Protein AF-A0A0Q7VFA8-F1 (afdb_monomer_lite)

Sequence (167 aa):
MATTTTRIQEIAGVSRGSVLHQFPSRDTLLVAAVQYLADRREGGLELDDDLVPVDDLDEAVTVMWSTFHGPLFRAALQLWVNAEHNPDLAAALRPAEGALGQRNRARIVRLFGERYASHEGFADLISLLHNAMRGVALTYAFAAHDPATDPHLPAWRRIARSMLGES

Foldseek 3Di:
DDPPDPVVCVLQVDDDPDCCVPQVDPLSVLLVSLLVVLVCVCVVVVDPPPLAADPDLLVLLLVVLCSCDDPNVLSVVVLVVVCVVPVVSVVSCVVVVVVSVVVVVVSSCNHNDPLQNVAPLNVVLCVVSVVVSNVVSVVCSPPDDDSVPDPCSVVSSVVSCVSRVND

Secondary structure (DSSP, 8-state):
----SHHHHHHHT--TTSSTTT-SSHHHHHHHHHHHHHHHGGGTTT-TT--PPPS-HHHHHHHHHHTT-SHHHHHHHHHHHHHTT-HHHHHHHHHHHHHHHHHHHHHHHHHHHHHHHTSTTHHHHHHHHHHHHHHHHHHTSSS---GGG-TTHHHHHHHHHHHHT--

Radius of gyration: 17.86 Å; chains: 1; bounding box: 48×35×42 Å

pLDDT: mean 70.47, std 20.09, range [32.06, 97.0]

Structure (mmCIF, N/CA/C/O backbone):
data_AF-A0A0Q7VFA8-F1
#
_entry.id   AF-A0A0Q7VFA8-F1
#
loop_
_atom_site.group_PDB
_atom_site.id
_atom_site.type_symbol
_atom_site.label_atom_id
_atom_site.label_alt_id
_atom_site.label_comp_id
_atom_site.label_asym_id
_atom_site.label_entity_id
_atom_site.label_seq_id
_atom_site.pdbx_PDB_ins_code
_atom_site.Cartn_x
_atom_site.Cartn_y
_atom_site.Cartn_z
_atom_site.occupancy
_atom_site.B_iso_or_equiv
_atom_site.auth_seq_id
_atom_site.auth_comp_id
_atom_site.auth_asym_id
_atom_site.auth_atom_id
_atom_site.pdbx_PDB_model_num
ATOM 1 N N . MET A 1 1 ? -15.507 19.350 17.026 1.00 39.44 1 MET A N 1
ATOM 2 C CA . MET A 1 1 ? -15.309 18.007 17.616 1.00 39.44 1 MET A CA 1
ATOM 3 C C . MET A 1 1 ? -16.591 17.210 17.420 1.00 39.44 1 MET A C 1
ATOM 5 O O . MET A 1 1 ? -17.645 17.811 17.553 1.00 39.44 1 MET A O 1
ATOM 9 N N . ALA A 1 2 ? -16.473 15.914 17.102 1.00 35.22 2 ALA A N 1
ATOM 10 C CA . ALA A 1 2 ? -17.519 14.962 16.682 1.00 35.22 2 ALA A CA 1
ATOM 11 C C . ALA A 1 2 ? -17.796 14.874 15.161 1.00 35.22 2 ALA A C 1
ATOM 13 O O . ALA A 1 2 ? -18.879 15.185 14.685 1.00 35.22 2 ALA A O 1
ATOM 14 N N . THR A 1 3 ? -16.818 14.351 14.410 1.00 32.56 3 THR A N 1
ATOM 15 C CA . THR A 1 3 ? -17.040 13.712 13.086 1.00 32.56 3 THR A CA 1
ATOM 16 C C . THR A 1 3 ? -16.928 12.183 13.203 1.00 32.56 3 THR A C 1
ATOM 18 O O . THR A 1 3 ? -16.646 11.464 12.249 1.00 32.56 3 THR A O 1
ATOM 21 N N . THR A 1 4 ? -17.095 11.658 14.414 1.00 61.25 4 THR A N 1
ATOM 22 C CA . THR A 1 4 ? -16.856 10.261 14.756 1.00 61.25 4 THR A CA 1
ATOM 23 C C . THR A 1 4 ? -18.181 9.522 14.876 1.00 61.25 4 THR A C 1
ATOM 25 O O . THR A 1 4 ? -19.099 9.980 15.551 1.00 61.25 4 THR A O 1
ATOM 28 N N . THR A 1 5 ? -18.239 8.325 14.287 1.00 39.84 5 THR A N 1
ATOM 29 C CA . THR A 1 5 ? -19.270 7.276 14.455 1.00 39.84 5 THR A CA 1
ATOM 30 C C . THR A 1 5 ? -20.218 7.092 13.266 1.00 39.84 5 THR A C 1
ATOM 32 O O . THR A 1 5 ? -20.224 5.995 12.715 1.00 39.84 5 THR A O 1
ATOM 35 N N . THR A 1 6 ? -20.927 8.115 12.784 1.00 40.69 6 THR A N 1
ATOM 36 C CA . THR A 1 6 ? -21.954 7.918 11.732 1.00 40.69 6 THR A CA 1
ATOM 37 C C . THR A 1 6 ? -21.369 7.479 10.383 1.00 40.69 6 THR A C 1
ATOM 39 O O . THR A 1 6 ? -21.871 6.554 9.754 1.00 40.69 6 THR A O 1
ATOM 42 N N . ARG A 1 7 ? -20.239 8.066 9.962 1.00 41.81 7 ARG A N 1
ATOM 43 C CA . ARG A 1 7 ? -19.603 7.755 8.665 1.00 41.81 7 ARG A CA 1
ATOM 44 C C . ARG A 1 7 ? -19.060 6.323 8.590 1.00 41.81 7 ARG A C 1
ATOM 46 O O . ARG A 1 7 ? -19.086 5.703 7.536 1.00 41.81 7 ARG A O 1
ATOM 53 N N . ILE A 1 8 ? -18.574 5.796 9.714 1.00 39.75 8 ILE A N 1
ATOM 54 C CA . ILE A 1 8 ? -18.006 4.441 9.796 1.00 39.75 8 ILE A CA 1
ATOM 55 C C . ILE A 1 8 ? -19.129 3.390 9.766 1.00 39.75 8 ILE A C 1
ATOM 57 O O . ILE A 1 8 ? -18.952 2.319 9.193 1.00 39.75 8 ILE A O 1
ATOM 61 N N . GLN A 1 9 ? -20.306 3.719 10.313 1.00 38.75 9 GLN A N 1
ATOM 62 C CA . GLN A 1 9 ? -21.499 2.863 10.275 1.00 38.75 9 GLN A CA 1
ATOM 63 C C . GLN A 1 9 ? -22.043 2.685 8.851 1.00 38.75 9 GLN A C 1
ATOM 65 O O . GLN A 1 9 ? -22.432 1.578 8.486 1.00 38.75 9 GLN A O 1
ATOM 70 N N . GLU A 1 10 ? -22.010 3.742 8.035 1.00 36.03 10 GLU A N 1
ATOM 71 C CA . GLU A 1 10 ? -22.397 3.682 6.617 1.00 36.03 10 GLU A CA 1
ATOM 72 C C . GLU A 1 10 ? -21.423 2.836 5.784 1.00 36.03 10 GLU A C 1
ATOM 74 O O . GLU A 1 10 ? -21.856 2.056 4.943 1.00 36.03 10 GLU A O 1
ATOM 79 N N . ILE A 1 11 ? -20.114 2.946 6.045 1.00 40.28 11 ILE A N 1
ATOM 80 C CA . ILE A 1 11 ? -19.075 2.200 5.310 1.00 40.28 11 ILE A CA 1
ATOM 81 C C . ILE A 1 11 ? -19.143 0.693 5.606 1.00 40.28 11 ILE A C 1
ATOM 83 O O . ILE A 1 11 ? -18.829 -0.115 4.737 1.00 40.28 11 ILE A O 1
ATOM 87 N N . ALA A 1 12 ? -19.557 0.309 6.817 1.00 40.22 12 ALA A N 1
ATOM 88 C CA . ALA A 1 12 ? -19.594 -1.088 7.243 1.00 40.22 12 ALA A CA 1
ATOM 89 C C . ALA A 1 12 ? -20.918 -1.815 6.924 1.00 40.22 12 ALA A C 1
ATOM 91 O O . ALA A 1 12 ? -20.960 -3.039 7.007 1.00 40.22 12 ALA A O 1
ATOM 92 N N . GLY A 1 13 ? -21.997 -1.103 6.569 1.00 33.78 13 GLY A N 1
ATOM 93 C CA . GLY A 1 13 ? -23.275 -1.717 6.177 1.00 33.78 13 GLY A CA 1
ATOM 94 C C . GLY A 1 13 ? -23.969 -2.540 7.274 1.00 33.78 13 GLY A C 1
ATOM 95 O O . GLY A 1 13 ? -24.716 -3.464 6.960 1.00 33.78 13 GLY A O 1
ATOM 96 N N . VAL A 1 14 ? -23.732 -2.244 8.560 1.00 37.88 14 VAL A N 1
ATOM 97 C CA . VAL A 1 14 ? -24.216 -3.077 9.678 1.00 37.88 14 VAL A CA 1
ATOM 98 C C . VAL A 1 14 ? -25.297 -2.363 10.494 1.00 37.88 14 VAL A C 1
ATOM 100 O O . VAL A 1 14 ? -25.076 -1.276 11.028 1.00 37.88 14 VAL A O 1
ATOM 103 N N . SER A 1 15 ? -26.473 -2.989 10.618 1.00 36.06 15 SER A N 1
ATOM 104 C CA . SER A 1 15 ? -27.588 -2.497 11.440 1.00 36.06 15 SER A CA 1
ATOM 105 C C . SER A 1 15 ? -27.431 -2.888 12.919 1.00 36.06 15 SER A C 1
ATOM 107 O O . SER A 1 15 ? -26.856 -3.918 13.271 1.00 36.06 15 SER A O 1
ATOM 109 N N . ARG A 1 16 ? -27.982 -2.035 13.792 1.00 35.84 16 ARG A N 1
ATOM 110 C CA . ARG A 1 16 ? -27.789 -1.954 15.254 1.00 35.84 16 ARG A CA 1
ATOM 111 C C . ARG A 1 16 ? -28.174 -3.215 16.062 1.00 35.84 16 ARG A C 1
ATOM 113 O O . ARG A 1 16 ? -27.933 -3.232 17.263 1.00 35.84 16 ARG A O 1
ATOM 120 N N . GLY A 1 17 ? -28.788 -4.233 15.453 1.00 34.78 17 GLY A N 1
ATOM 121 C CA . GLY A 1 17 ? -29.554 -5.261 16.177 1.00 34.78 17 GLY A CA 1
ATOM 122 C C . GLY A 1 17 ? -28.935 -6.654 16.360 1.00 34.78 17 GLY A C 1
ATOM 123 O O . GLY A 1 17 ? -29.422 -7.383 17.213 1.00 34.78 17 GLY A O 1
ATOM 124 N N . SER A 1 18 ? -27.896 -7.057 15.618 1.00 38.38 18 SER A N 1
ATOM 125 C CA . SER A 1 18 ? -27.521 -8.493 15.552 1.00 38.38 18 SER A CA 1
ATOM 126 C C . SER A 1 18 ? -26.110 -8.852 16.044 1.00 38.38 18 SER A C 1
ATOM 128 O O . SER A 1 18 ? -25.752 -10.024 16.049 1.00 38.38 18 SER A O 1
ATOM 130 N N . VAL A 1 19 ? -25.295 -7.874 16.453 1.00 41.06 19 VAL A N 1
ATOM 131 C CA . VAL A 1 19 ? -23.827 -8.048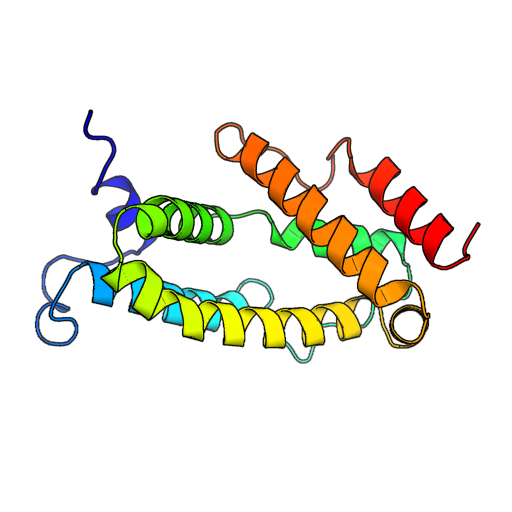 16.568 1.00 41.06 19 VAL A CA 1
ATOM 132 C C . VAL A 1 19 ? -23.306 -8.005 18.017 1.00 41.06 19 VAL A C 1
ATOM 134 O O . VAL A 1 19 ? -22.193 -8.440 18.304 1.00 41.06 19 VAL A O 1
ATOM 137 N N . LEU A 1 20 ? -24.135 -7.555 18.966 1.00 40.88 20 LEU A N 1
ATOM 138 C CA . LEU A 1 20 ? -23.747 -7.303 20.364 1.00 40.88 20 LEU A CA 1
ATOM 139 C C . LEU A 1 20 ? -23.499 -8.559 21.219 1.00 40.88 20 LEU A C 1
ATOM 141 O O . LEU A 1 20 ? -22.992 -8.427 22.327 1.00 40.88 20 LEU A O 1
ATOM 145 N N . HIS A 1 21 ? -23.825 -9.764 20.739 1.00 41.56 21 HIS A N 1
ATOM 146 C CA . HIS A 1 21 ? -23.509 -11.003 21.468 1.00 41.56 21 HIS A CA 1
ATOM 147 C C . HIS A 1 21 ? -22.190 -11.653 21.030 1.00 41.56 21 HIS A C 1
ATOM 149 O O . HIS A 1 21 ? -21.625 -12.448 21.772 1.00 41.56 21 HIS A O 1
ATOM 155 N N . GLN A 1 22 ? -21.685 -11.303 19.843 1.00 42.62 22 GLN A N 1
ATOM 156 C CA . GLN A 1 22 ? -20.491 -11.918 19.254 1.00 42.62 22 GLN A CA 1
ATOM 157 C C . GLN A 1 22 ? -19.244 -11.031 19.400 1.00 42.62 22 GLN A C 1
ATOM 159 O O . GLN A 1 22 ? -18.129 -11.544 19.418 1.00 42.62 22 GLN A O 1
ATOM 164 N N . PHE A 1 23 ? -19.430 -9.715 19.573 1.00 39.44 23 PHE A N 1
ATOM 165 C CA . PHE A 1 23 ? -18.347 -8.745 19.743 1.00 39.44 23 PHE A CA 1
ATOM 166 C C . PHE A 1 23 ? -18.604 -7.867 20.978 1.00 39.44 23 PHE A C 1
ATOM 168 O O . PHE A 1 23 ? -19.414 -6.939 20.911 1.00 39.44 23 PHE A O 1
ATOM 175 N N . PRO A 1 24 ? -17.938 -8.151 22.114 1.00 38.97 24 PRO A N 1
ATOM 176 C CA . PRO A 1 24 ? -18.211 -7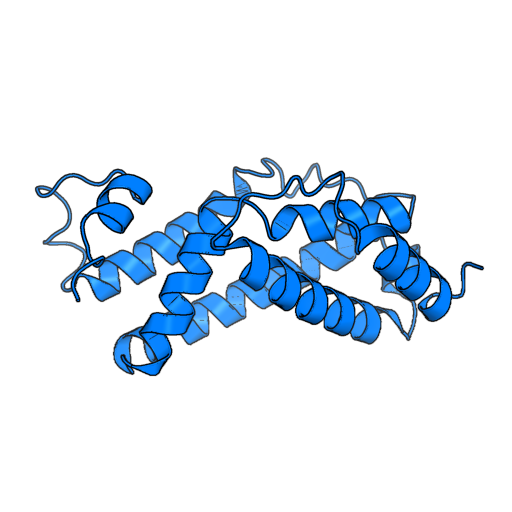.496 23.396 1.00 38.97 24 PRO A CA 1
ATOM 177 C C . PRO A 1 24 ? -17.817 -6.010 23.438 1.00 38.97 24 PRO A C 1
ATOM 179 O O . PRO A 1 24 ? -18.166 -5.317 24.392 1.00 38.97 24 PRO A O 1
ATOM 182 N N . SER A 1 25 ? -17.136 -5.486 22.411 1.00 47.69 25 SER A N 1
ATOM 183 C CA . SER A 1 25 ? -16.915 -4.050 22.242 1.00 47.69 25 SER A CA 1
ATOM 184 C C . SER A 1 25 ? -16.959 -3.621 20.770 1.00 47.69 25 SER A C 1
ATOM 186 O O . SER A 1 25 ? -16.740 -4.407 19.843 1.00 47.69 25 SER A O 1
ATOM 188 N N . ARG A 1 26 ? -17.224 -2.326 20.558 1.00 44.88 26 ARG A N 1
ATOM 189 C CA . ARG A 1 26 ? -17.167 -1.661 19.245 1.00 44.88 26 ARG A CA 1
ATOM 190 C C . ARG A 1 26 ? -15.796 -1.818 18.580 1.00 44.88 26 ARG A C 1
ATOM 192 O O . ARG A 1 26 ? -15.732 -1.915 17.358 1.00 44.88 26 ARG A O 1
ATOM 199 N N . ASP A 1 27 ? -14.731 -1.858 19.371 1.00 45.94 27 ASP A N 1
ATOM 200 C CA . ASP A 1 27 ? -13.366 -1.998 18.869 1.00 45.94 27 ASP A CA 1
ATOM 201 C C . ASP A 1 27 ? -13.117 -3.424 18.379 1.00 45.94 27 ASP A C 1
ATOM 203 O O . ASP A 1 27 ? -12.549 -3.606 17.307 1.00 45.94 27 ASP A O 1
ATOM 207 N N . THR A 1 28 ? -13.647 -4.440 19.072 1.00 49.75 28 THR A N 1
ATOM 208 C CA . THR A 1 28 ? -13.607 -5.831 18.596 1.00 49.75 28 THR A CA 1
ATOM 209 C C . THR A 1 28 ? -14.411 -6.008 17.306 1.00 49.75 28 THR A C 1
ATOM 211 O O . THR A 1 28 ? -13.994 -6.754 16.427 1.00 49.75 28 THR A O 1
ATOM 214 N N . LEU A 1 29 ? -15.522 -5.278 17.145 1.00 50.59 29 LEU A N 1
ATOM 215 C CA . LEU A 1 29 ? -16.277 -5.240 15.891 1.00 50.59 29 LEU A CA 1
ATOM 216 C C . LEU A 1 29 ? -15.511 -4.526 14.768 1.00 50.59 29 LEU A C 1
ATOM 218 O O . LEU A 1 29 ? -15.544 -4.996 13.637 1.00 50.59 29 LEU A O 1
ATOM 222 N N . LEU A 1 30 ? -14.815 -3.417 15.046 1.00 52.06 30 LEU A N 1
ATOM 223 C CA . LEU A 1 30 ? -13.969 -2.755 14.045 1.00 52.06 30 LEU A CA 1
ATOM 224 C C . LEU A 1 30 ? -12.817 -3.667 13.621 1.00 52.06 30 LEU A C 1
ATOM 226 O O . LEU A 1 30 ? -12.558 -3.783 12.433 1.00 52.06 30 LEU A O 1
ATOM 230 N N . VAL A 1 31 ? -12.168 -4.353 14.562 1.00 55.53 31 VAL A N 1
ATOM 231 C CA . VAL A 1 31 ? -11.108 -5.330 14.273 1.00 55.53 31 VAL A CA 1
ATOM 232 C C . VAL A 1 31 ? -11.651 -6.492 13.449 1.00 55.53 31 VAL A C 1
ATOM 234 O O . VAL A 1 31 ? -11.055 -6.838 12.436 1.00 55.53 31 VAL A O 1
ATOM 237 N N . ALA A 1 32 ? -12.802 -7.051 13.819 1.00 56.50 32 ALA A N 1
ATOM 238 C CA . ALA A 1 32 ? -13.441 -8.112 13.051 1.00 56.50 32 ALA A CA 1
ATOM 239 C C . ALA A 1 32 ? -13.884 -7.630 11.666 1.00 56.50 32 ALA A C 1
ATOM 241 O O . ALA A 1 32 ? -13.751 -8.366 10.698 1.00 56.50 32 ALA A O 1
ATOM 242 N N . ALA A 1 33 ? -14.348 -6.385 11.541 1.00 57.41 33 ALA A N 1
ATOM 243 C CA . ALA A 1 33 ? -14.660 -5.768 10.259 1.00 57.41 33 ALA A CA 1
ATOM 244 C C . ALA A 1 33 ? -13.396 -5.536 9.426 1.00 57.41 33 ALA A C 1
ATOM 246 O O . ALA A 1 33 ? -13.447 -5.691 8.218 1.00 57.41 33 ALA A O 1
ATOM 247 N N . VAL A 1 34 ? -12.255 -5.219 10.037 1.00 53.81 34 VAL A N 1
ATOM 248 C CA . VAL A 1 34 ? -10.959 -5.100 9.350 1.00 53.81 34 VAL A CA 1
ATOM 249 C C . VAL A 1 34 ? -10.434 -6.442 8.912 1.00 53.81 34 VAL A C 1
ATOM 251 O O . VAL A 1 34 ? -9.965 -6.540 7.792 1.00 53.81 34 VAL A O 1
ATOM 254 N N . GLN A 1 35 ? -10.532 -7.464 9.756 1.00 57.41 35 GLN A N 1
ATOM 255 C CA . GLN A 1 35 ? -10.198 -8.839 9.401 1.00 57.41 35 GLN A CA 1
ATOM 256 C C . GLN A 1 35 ? -11.090 -9.300 8.250 1.00 57.41 35 GLN A C 1
ATOM 258 O O . GLN A 1 35 ? -10.589 -9.668 7.200 1.00 57.41 35 GLN A O 1
ATOM 263 N N . TYR A 1 36 ? -12.402 -9.117 8.380 1.00 52.06 36 TYR A N 1
ATOM 264 C CA . TYR A 1 36 ? -13.378 -9.411 7.339 1.00 52.06 36 TYR A CA 1
ATOM 265 C C . TYR A 1 36 ? -13.151 -8.609 6.056 1.00 52.06 36 TYR A C 1
ATOM 267 O O . TYR A 1 36 ? -13.342 -9.149 4.976 1.00 52.06 36 TYR A O 1
ATOM 275 N N . LEU A 1 37 ? -12.749 -7.337 6.137 1.00 49.03 37 LEU A N 1
ATOM 276 C CA . LEU A 1 37 ? -12.439 -6.500 4.977 1.00 49.03 37 LEU A CA 1
ATOM 277 C C . LEU A 1 37 ? -11.060 -6.809 4.388 1.00 49.03 37 LEU A C 1
ATOM 279 O O . LEU A 1 37 ? -10.900 -6.654 3.187 1.00 49.03 37 LEU A O 1
ATOM 283 N N . ALA A 1 38 ? -10.084 -7.242 5.186 1.00 48.78 38 ALA A N 1
ATOM 284 C CA . ALA A 1 38 ? -8.792 -7.740 4.724 1.00 48.78 38 ALA A CA 1
ATOM 285 C C . ALA A 1 38 ? -8.974 -9.072 3.989 1.00 48.78 38 ALA A C 1
ATOM 287 O O . ALA A 1 38 ? -8.430 -9.236 2.902 1.00 48.78 38 ALA A O 1
ATOM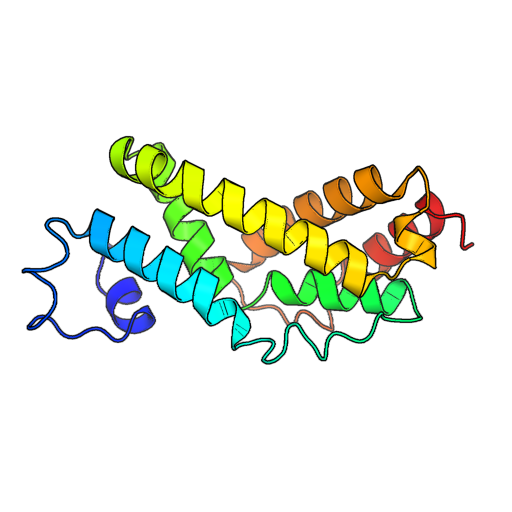 288 N N . ASP A 1 39 ? -9.826 -9.948 4.523 1.00 50.41 39 ASP A N 1
ATOM 289 C CA . ASP A 1 39 ? -10.248 -11.198 3.894 1.00 50.41 39 ASP A CA 1
ATOM 290 C C . ASP A 1 39 ? -11.151 -10.927 2.670 1.00 50.41 39 ASP A C 1
ATOM 292 O O . ASP A 1 39 ? -11.036 -11.602 1.661 1.00 50.41 39 ASP A O 1
ATOM 296 N N . ARG A 1 40 ? -11.988 -9.875 2.669 1.00 43.59 40 ARG A N 1
ATOM 297 C CA . ARG A 1 40 ? -12.770 -9.433 1.489 1.00 43.59 40 ARG A CA 1
ATOM 298 C C . ARG A 1 40 ? -12.018 -8.528 0.516 1.00 43.59 40 ARG A C 1
ATOM 300 O O . ARG A 1 40 ? -12.556 -8.233 -0.549 1.00 43.59 40 ARG A O 1
ATOM 307 N N . ARG A 1 41 ? -10.792 -8.082 0.811 1.00 47.38 41 ARG A N 1
ATOM 308 C CA . ARG A 1 41 ? -9.929 -7.399 -0.175 1.00 47.38 41 ARG A CA 1
ATOM 309 C C . ARG A 1 41 ? -9.401 -8.380 -1.227 1.00 47.38 41 ARG A C 1
ATOM 311 O O . ARG A 1 41 ? -8.831 -7.947 -2.222 1.00 47.38 41 ARG A O 1
ATOM 318 N N . GLU A 1 42 ? -9.691 -9.668 -1.054 1.00 43.94 42 GLU A N 1
ATOM 319 C CA . GLU A 1 42 ? -9.740 -10.699 -2.100 1.00 43.94 42 GLU A CA 1
ATOM 320 C C . GLU A 1 42 ? -10.937 -10.555 -3.062 1.00 43.94 42 GLU A C 1
ATOM 322 O O . GLU A 1 42 ? -11.043 -11.328 -3.997 1.00 43.94 42 GLU A O 1
ATOM 327 N N . GLY A 1 43 ? -11.839 -9.584 -2.875 1.00 33.47 43 GLY A N 1
ATOM 328 C CA . GLY A 1 43 ? -13.027 -9.379 -3.721 1.00 33.47 43 GLY A CA 1
ATOM 329 C C . GLY A 1 43 ? -13.047 -8.074 -4.528 1.00 33.47 43 GLY A C 1
ATOM 330 O O . GLY A 1 43 ? -14.016 -7.801 -5.225 1.00 33.47 43 GLY A O 1
ATOM 331 N N . GLY A 1 44 ? -12.013 -7.230 -4.415 1.00 35.00 44 GLY A N 1
ATOM 332 C CA . GLY A 1 44 ? -11.773 -6.092 -5.330 1.00 35.00 44 GLY A CA 1
ATOM 333 C C . GLY A 1 44 ? -10.692 -6.378 -6.381 1.00 35.00 44 GLY A C 1
ATOM 334 O O . GLY A 1 44 ? -10.547 -5.641 -7.349 1.00 35.00 44 GLY A O 1
ATOM 335 N N . LEU A 1 45 ? -9.963 -7.467 -6.152 1.00 35.56 45 LEU A N 1
ATOM 336 C CA . LEU A 1 45 ? -9.271 -8.313 -7.109 1.00 35.56 45 LEU A CA 1
ATOM 337 C C . LEU A 1 45 ? -9.819 -9.701 -6.780 1.00 35.56 45 LEU A C 1
ATOM 339 O O . LEU A 1 45 ? -9.194 -10.425 -6.006 1.00 35.56 45 LEU A O 1
ATOM 343 N N . GLU A 1 46 ? -11.045 -10.006 -7.220 1.00 32.06 46 GLU A N 1
ATOM 344 C CA . GLU A 1 46 ? -11.432 -11.414 -7.281 1.00 32.06 46 GLU A CA 1
ATOM 345 C C . GLU A 1 46 ? -10.331 -12.132 -8.066 1.00 32.06 46 GLU A C 1
ATOM 347 O O . GLU A 1 46 ? -9.984 -11.703 -9.165 1.00 32.06 46 GLU A O 1
ATOM 352 N N . LEU A 1 47 ? -9.817 -13.201 -7.448 1.00 38.12 47 LEU A N 1
ATOM 353 C CA . LEU A 1 47 ? -8.858 -14.187 -7.953 1.00 38.12 47 LEU A CA 1
ATOM 354 C C . LEU A 1 47 ? -7.375 -13.871 -7.663 1.00 38.12 47 LEU A C 1
ATOM 356 O O . LEU A 1 47 ? -6.623 -13.344 -8.477 1.00 38.12 47 LEU A O 1
ATOM 360 N N . ASP A 1 48 ? -6.931 -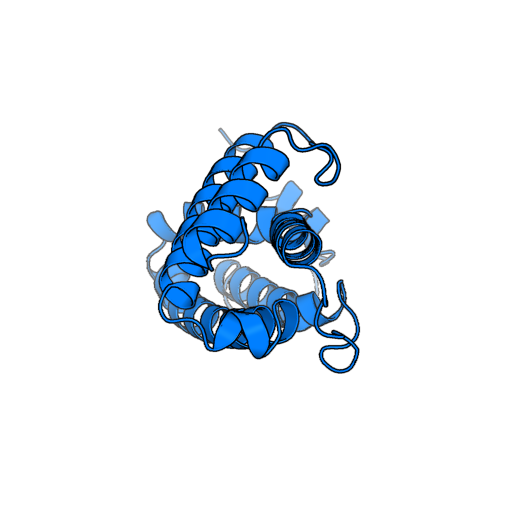14.343 -6.490 1.00 45.78 48 ASP A N 1
ATOM 361 C CA . ASP A 1 48 ? -5.518 -14.617 -6.170 1.00 45.78 48 ASP A CA 1
ATOM 362 C C . ASP A 1 48 ? -4.891 -15.672 -7.121 1.00 45.78 48 ASP A C 1
ATOM 364 O O . ASP A 1 48 ? -3.670 -15.823 -7.124 1.00 45.78 48 ASP A O 1
ATOM 368 N N . ASP A 1 49 ? -5.708 -16.340 -7.951 1.00 45.44 49 ASP A N 1
ATOM 369 C CA . ASP A 1 49 ? -5.297 -17.286 -9.001 1.00 45.44 49 ASP A CA 1
ATOM 370 C C . ASP A 1 49 ? -5.200 -16.662 -10.415 1.00 45.44 49 ASP A C 1
ATOM 372 O O . ASP A 1 49 ? -4.502 -17.221 -11.257 1.00 45.44 49 ASP A O 1
ATOM 376 N N . ASP A 1 50 ? -5.800 -15.487 -10.670 1.00 49.56 50 ASP A N 1
ATOM 377 C CA . ASP A 1 50 ? -5.782 -14.826 -11.997 1.00 49.56 50 ASP A CA 1
ATOM 378 C C . ASP A 1 50 ? -4.859 -13.597 -12.049 1.00 49.56 50 ASP A C 1
ATOM 380 O O . ASP A 1 50 ? -4.814 -12.885 -13.056 1.00 49.56 50 ASP A O 1
ATOM 384 N N . LEU A 1 51 ? -4.097 -13.322 -10.981 1.00 59.53 51 LEU A N 1
ATOM 385 C CA . LEU A 1 51 ? -3.009 -12.340 -11.026 1.00 59.53 51 LEU A CA 1
ATOM 386 C C . LEU A 1 51 ? -1.891 -12.877 -11.926 1.00 59.53 51 LEU A C 1
ATOM 388 O O . LEU A 1 51 ? -0.909 -13.461 -11.464 1.00 59.53 51 LEU A O 1
ATOM 392 N N . VAL A 1 52 ? -2.069 -12.673 -13.229 1.00 64.62 52 VAL A N 1
ATOM 393 C CA . VAL A 1 52 ? -1.040 -12.896 -14.234 1.00 64.62 52 VAL A CA 1
ATOM 394 C C . VAL A 1 52 ? 0.090 -11.906 -13.943 1.00 64.62 52 VAL A C 1
ATOM 396 O O . VAL A 1 52 ? -0.186 -10.709 -13.806 1.00 64.62 52 VAL A O 1
ATOM 399 N N . PRO A 1 53 ? 1.341 -12.379 -13.794 1.00 71.81 53 PRO A N 1
ATOM 400 C CA . PRO A 1 53 ? 2.492 -11.498 -13.681 1.00 71.81 53 PRO A CA 1
ATOM 401 C C . PRO A 1 53 ? 2.461 -10.473 -14.801 1.00 71.81 53 PRO A C 1
ATOM 403 O O . PRO A 1 53 ? 2.222 -10.826 -15.957 1.00 71.81 53 PRO A O 1
ATOM 406 N N . VAL A 1 54 ? 2.680 -9.208 -14.461 1.00 76.19 54 VAL A N 1
ATOM 407 C CA . VAL A 1 54 ? 2.766 -8.192 -15.499 1.00 76.19 54 VAL A CA 1
ATOM 408 C C . VAL A 1 54 ? 4.145 -8.299 -16.129 1.00 76.19 54 VAL A C 1
ATOM 410 O O . VAL A 1 54 ? 5.156 -8.198 -15.435 1.00 76.19 54 VAL A O 1
ATOM 413 N N . ASP A 1 55 ? 4.189 -8.513 -17.442 1.00 78.88 55 ASP A N 1
ATOM 414 C CA . ASP A 1 55 ? 5.452 -8.614 -18.185 1.00 78.88 55 ASP A CA 1
ATOM 415 C C . ASP A 1 55 ? 6.188 -7.261 -18.280 1.00 78.88 55 ASP A C 1
ATOM 417 O O . ASP A 1 55 ? 7.354 -7.213 -18.679 1.00 78.88 55 ASP A O 1
ATOM 421 N N . ASP A 1 56 ? 5.515 -6.169 -17.896 1.00 89.69 56 ASP A N 1
ATOM 422 C CA . ASP A 1 56 ? 6.007 -4.796 -17.925 1.00 89.69 56 ASP A CA 1
ATOM 423 C C . ASP A 1 56 ? 6.139 -4.194 -16.513 1.00 89.69 56 ASP A C 1
ATOM 425 O O . ASP A 1 56 ? 5.193 -4.159 -15.716 1.00 89.69 56 ASP A O 1
ATOM 429 N N . LEU A 1 57 ? 7.332 -3.670 -16.211 1.00 91.94 57 LEU A N 1
ATOM 430 C CA . LEU A 1 57 ? 7.652 -3.066 -14.915 1.00 91.94 57 LEU A CA 1
ATOM 431 C C . LEU A 1 57 ? 6.795 -1.829 -14.609 1.00 91.94 57 LEU A C 1
ATOM 433 O O . LEU A 1 57 ? 6.412 -1.602 -13.457 1.00 91.94 57 LEU A O 1
ATOM 437 N N . ASP A 1 58 ? 6.492 -1.013 -15.619 1.00 92.50 58 ASP A N 1
ATOM 438 C CA . ASP A 1 58 ? 5.742 0.227 -15.433 1.00 92.50 58 ASP A CA 1
ATOM 439 C C . ASP A 1 58 ? 4.273 -0.047 -15.111 1.00 92.50 58 ASP A C 1
ATOM 441 O O . ASP A 1 58 ? 3.665 0.649 -14.282 1.00 92.50 58 ASP A O 1
ATOM 445 N N . GLU A 1 59 ? 3.703 -1.071 -15.735 1.00 90.62 59 GLU A N 1
ATOM 446 C CA . GLU A 1 59 ? 2.369 -1.570 -15.446 1.00 90.62 59 GLU A CA 1
ATOM 447 C C . GLU A 1 59 ? 2.306 -2.186 -14.043 1.00 90.62 59 GLU A C 1
ATOM 449 O O . GLU A 1 59 ? 1.429 -1.804 -13.266 1.00 90.62 59 GLU A O 1
ATOM 454 N N . ALA A 1 60 ? 3.288 -3.003 -13.641 1.00 90.94 60 ALA A N 1
ATOM 455 C CA . ALA A 1 60 ? 3.373 -3.534 -12.275 1.00 90.94 60 ALA A CA 1
ATOM 456 C C . ALA A 1 60 ? 3.391 -2.416 -11.209 1.00 90.94 60 ALA A C 1
ATOM 458 O O . ALA A 1 60 ? 2.644 -2.467 -10.225 1.00 90.94 60 ALA A O 1
ATOM 459 N N . VAL A 1 61 ? 4.166 -1.345 -11.429 1.00 92.69 61 VAL A N 1
ATOM 460 C CA . VAL A 1 61 ? 4.176 -0.149 -10.559 1.00 92.69 61 VAL A CA 1
ATOM 461 C C . VAL A 1 61 ? 2.802 0.534 -10.519 1.00 92.69 61 VAL A C 1
ATOM 463 O O . VAL A 1 61 ? 2.356 0.986 -9.462 1.00 92.69 61 VAL A O 1
ATOM 466 N N . THR A 1 62 ? 2.109 0.596 -11.654 1.00 90.25 62 THR A N 1
ATOM 467 C CA . THR A 1 62 ? 0.782 1.224 -11.766 1.00 90.25 62 THR A CA 1
ATOM 468 C C . THR A 1 62 ? -0.286 0.422 -11.027 1.00 90.25 62 THR A C 1
ATOM 470 O O . THR A 1 62 ? -1.078 0.985 -10.267 1.00 90.25 62 THR A O 1
ATOM 473 N N . VAL A 1 63 ? -0.277 -0.903 -11.184 1.00 86.06 63 VAL A N 1
ATOM 474 C CA . VAL A 1 63 ? -1.175 -1.808 -10.463 1.00 86.06 63 VAL A CA 1
ATOM 475 C C . VAL A 1 63 ? -0.914 -1.714 -8.964 1.00 86.06 63 VAL A C 1
ATOM 477 O O . VAL A 1 63 ? -1.865 -1.563 -8.195 1.00 86.06 63 VAL A O 1
ATOM 480 N N . MET A 1 64 ? 0.351 -1.688 -8.532 1.00 87.50 64 MET A N 1
ATOM 481 C CA . MET A 1 64 ? 0.699 -1.479 -7.124 1.00 87.50 64 MET A CA 1
ATOM 482 C C . MET A 1 64 ? 0.107 -0.170 -6.580 1.00 87.50 64 MET A C 1
ATOM 484 O O . MET A 1 64 ? -0.509 -0.182 -5.510 1.00 87.50 64 MET A O 1
ATOM 488 N N . TRP A 1 65 ? 0.208 0.936 -7.326 1.00 89.31 65 TRP A N 1
ATOM 489 C CA . TRP A 1 65 ? -0.364 2.227 -6.932 1.00 89.31 65 TRP A CA 1
ATOM 490 C C . TRP A 1 65 ? -1.889 2.184 -6.769 1.00 89.31 65 TRP A C 1
ATOM 492 O O . TRP A 1 65 ? -2.440 2.705 -5.793 1.00 89.31 65 TRP A O 1
ATOM 502 N N . S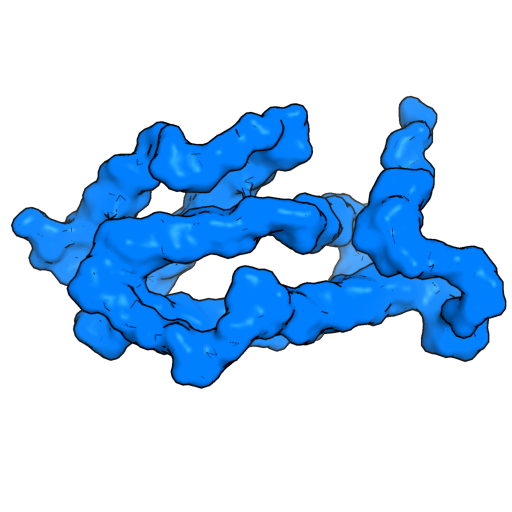ER A 1 66 ? -2.587 1.486 -7.667 1.00 82.00 66 SER A N 1
ATOM 503 C CA . SER A 1 66 ? -4.047 1.356 -7.608 1.00 82.00 66 SER A CA 1
ATOM 504 C C . SER A 1 66 ? -4.543 0.756 -6.279 1.00 82.00 66 SER A C 1
ATOM 506 O O . SER A 1 66 ? -5.603 1.138 -5.781 1.00 82.00 66 SER A O 1
ATOM 508 N N . THR A 1 67 ? -3.735 -0.089 -5.621 1.00 76.81 67 THR A N 1
ATOM 509 C CA . THR A 1 67 ? -4.094 -0.737 -4.343 1.00 76.81 67 THR A CA 1
ATOM 510 C C . THR A 1 67 ? -4.208 0.229 -3.158 1.00 76.81 67 THR A C 1
ATOM 512 O O . THR A 1 67 ? -4.839 -0.098 -2.142 1.00 76.81 67 THR A O 1
ATOM 515 N N . PHE A 1 68 ? -3.639 1.432 -3.275 1.00 77.88 68 PHE A N 1
ATOM 516 C CA . PHE A 1 68 ? -3.741 2.493 -2.271 1.00 77.88 68 PHE A CA 1
ATOM 517 C C . PHE A 1 68 ? -5.025 3.321 -2.405 1.00 77.88 68 PHE A C 1
ATOM 519 O O . PHE A 1 68 ? -5.264 4.233 -1.616 1.00 77.88 68 PHE A O 1
ATOM 526 N N . HIS A 1 69 ? -5.894 2.973 -3.354 1.00 72.88 69 HIS A N 1
ATOM 527 C CA . HIS A 1 69 ? -7.154 3.663 -3.579 1.00 72.88 69 HIS A CA 1
ATOM 528 C C . HIS A 1 69 ? -8.333 2.852 -3.048 1.00 72.88 69 HIS A C 1
ATOM 530 O O . HIS A 1 69 ? -8.277 1.639 -2.822 1.00 72.88 69 HIS A O 1
ATOM 536 N N . GLY A 1 70 ? -9.433 3.560 -2.809 1.00 69.19 70 GLY A N 1
ATOM 537 C CA . GLY A 1 70 ? -10.701 2.959 -2.426 1.00 69.19 70 GLY A CA 1
ATOM 538 C C . GLY A 1 70 ? -11.064 3.097 -0.943 1.00 69.19 70 GLY A C 1
ATOM 539 O O . GLY A 1 70 ? -10.306 3.618 -0.118 1.00 69.19 70 GLY A O 1
ATOM 540 N N . PRO A 1 71 ? -12.294 2.690 -0.592 1.00 65.50 71 PRO A N 1
ATOM 541 C CA . PRO A 1 71 ? -12.848 2.867 0.750 1.00 65.50 71 PRO A CA 1
ATOM 542 C C . PRO A 1 71 ? -12.069 2.095 1.822 1.00 65.50 71 PRO A C 1
ATOM 544 O O . PRO A 1 71 ? -11.979 2.557 2.955 1.00 65.50 71 PRO A O 1
ATOM 547 N N . LEU A 1 72 ? -11.451 0.968 1.463 1.00 66.12 72 LEU A N 1
ATOM 548 C CA . LEU A 1 72 ? -10.749 0.116 2.417 1.00 66.12 72 LEU A CA 1
ATOM 549 C C . LEU A 1 72 ? -9.399 0.683 2.868 1.00 66.12 72 LEU A C 1
ATOM 551 O O . LEU A 1 72 ? -9.119 0.672 4.060 1.00 66.12 72 LEU A O 1
ATOM 555 N N . PHE A 1 73 ? -8.596 1.249 1.961 1.00 72.06 73 PHE A N 1
ATOM 556 C CA . PHE A 1 73 ? -7.368 1.943 2.367 1.00 72.06 73 PHE A CA 1
ATOM 557 C C . PHE A 1 73 ? -7.686 3.097 3.331 1.00 72.06 73 PHE A C 1
ATOM 559 O O . PHE A 1 73 ? -7.041 3.250 4.365 1.00 72.06 73 PHE A O 1
ATOM 566 N N . ARG A 1 74 ? -8.758 3.853 3.051 1.00 72.31 74 ARG A N 1
ATOM 567 C CA . ARG A 1 74 ? -9.241 4.921 3.939 1.00 72.31 74 ARG A CA 1
ATOM 568 C C . ARG A 1 74 ? -9.724 4.398 5.292 1.00 72.31 74 ARG A C 1
ATOM 570 O O . ARG A 1 74 ? -9.437 5.024 6.308 1.00 72.31 74 ARG A O 1
ATOM 577 N N . ALA A 1 75 ? -10.429 3.268 5.320 1.00 72.44 75 ALA A N 1
ATOM 578 C CA . ALA A 1 75 ? -10.837 2.628 6.566 1.00 72.44 75 ALA A CA 1
ATOM 579 C C . ALA A 1 75 ? -9.611 2.199 7.387 1.00 72.44 75 ALA A C 1
ATOM 581 O O . ALA A 1 75 ? -9.490 2.610 8.539 1.00 72.44 75 ALA A O 1
ATOM 582 N N . ALA A 1 76 ? -8.670 1.467 6.779 1.00 72.94 76 ALA A N 1
ATOM 583 C CA . ALA A 1 76 ? -7.420 1.031 7.409 1.00 72.94 76 ALA A CA 1
ATOM 584 C C . ALA A 1 76 ? -6.623 2.211 7.987 1.00 72.94 76 ALA A C 1
ATOM 586 O O . ALA A 1 76 ? -6.180 2.166 9.132 1.00 72.94 76 ALA A O 1
ATOM 587 N N . LEU A 1 77 ? -6.533 3.317 7.245 1.00 76.31 77 LEU A N 1
ATOM 588 C CA . LEU A 1 77 ? -5.890 4.536 7.720 1.00 76.31 77 LEU A CA 1
ATOM 589 C C . LEU A 1 77 ? -6.551 5.102 8.983 1.00 76.31 77 LEU A C 1
ATOM 591 O O . LEU A 1 77 ? -5.853 5.469 9.927 1.00 76.31 77 LEU A O 1
ATOM 595 N N . GLN A 1 78 ? -7.885 5.150 9.029 1.00 75.94 78 GLN A N 1
ATOM 596 C CA . GLN A 1 78 ? -8.594 5.598 10.229 1.00 75.94 78 GLN A CA 1
ATOM 597 C C . GLN A 1 78 ? -8.283 4.695 11.422 1.00 75.94 78 GLN A C 1
ATOM 599 O O . GLN A 1 78 ? -8.079 5.198 12.522 1.00 75.94 78 GLN A O 1
ATOM 604 N N . LEU A 1 79 ? -8.217 3.380 11.232 1.00 74.38 79 LEU A N 1
ATOM 605 C CA . LEU A 1 79 ? -7.874 2.454 12.310 1.00 74.38 79 LEU A CA 1
ATOM 606 C C . LEU A 1 79 ? -6.461 2.669 12.833 1.00 74.38 79 LEU A C 1
ATOM 608 O O . LEU A 1 79 ? -6.289 2.724 14.045 1.00 74.38 79 LEU A O 1
ATOM 612 N N . TRP A 1 80 ? -5.477 2.845 11.950 1.00 77.56 80 TRP A N 1
ATOM 613 C CA . TRP A 1 80 ? -4.097 3.111 12.357 1.00 77.56 80 TRP A CA 1
ATOM 614 C C . TRP A 1 80 ? -3.972 4.397 13.173 1.00 77.56 80 TRP A C 1
ATOM 616 O O . TRP A 1 80 ? -3.346 4.383 14.229 1.00 77.56 80 TRP A O 1
ATOM 626 N N . VAL A 1 81 ? -4.621 5.481 12.739 1.00 82.25 81 VAL A N 1
ATOM 627 C CA . VAL A 1 81 ? -4.626 6.756 13.479 1.00 82.25 81 VAL A CA 1
ATOM 628 C C . VAL A 1 81 ? -5.331 6.618 14.837 1.00 82.25 81 VAL A C 1
ATOM 630 O O . VAL A 1 81 ? -4.891 7.187 15.832 1.00 82.25 81 VAL A O 1
ATOM 633 N N . ASN A 1 82 ? -6.414 5.837 14.917 1.00 75.38 82 ASN A N 1
ATOM 634 C CA . ASN A 1 82 ? -7.109 5.600 16.187 1.00 75.38 82 ASN A CA 1
ATOM 635 C C . ASN A 1 82 ? -6.328 4.665 17.129 1.00 75.38 82 ASN A C 1
ATOM 637 O O . ASN A 1 82 ? -6.436 4.809 18.345 1.00 75.38 82 ASN A O 1
ATOM 641 N N . ALA A 1 83 ? -5.538 3.731 16.592 1.00 77.38 83 ALA A N 1
ATOM 642 C CA . ALA A 1 83 ? -4.753 2.778 17.376 1.00 77.38 83 ALA A CA 1
ATOM 643 C C . ALA A 1 83 ? -3.671 3.457 18.226 1.00 77.38 83 ALA A C 1
ATOM 645 O O . ALA A 1 83 ? -3.379 2.982 19.319 1.00 77.38 83 ALA A O 1
ATOM 646 N N . GLU A 1 84 ? -3.129 4.594 17.774 1.00 80.56 84 GLU A N 1
ATOM 647 C CA . GLU A 1 84 ? -2.170 5.400 18.545 1.00 80.56 84 GLU A CA 1
ATOM 648 C C . GLU A 1 84 ? -2.710 5.783 19.933 1.00 80.56 84 GLU A C 1
ATOM 650 O O . GLU A 1 84 ? -1.971 5.798 20.915 1.00 80.56 84 GLU A O 1
ATOM 655 N N . HIS A 1 85 ? -4.020 6.019 20.033 1.00 82.38 85 HIS A N 1
ATOM 656 C CA . HIS A 1 85 ? -4.687 6.464 21.256 1.00 82.38 85 HIS A CA 1
ATOM 657 C C . HIS A 1 85 ? -5.466 5.340 21.962 1.00 82.38 85 HIS A C 1
ATOM 659 O O . HIS A 1 85 ? -6.146 5.593 22.956 1.00 82.38 85 HIS A O 1
ATOM 665 N N . ASN A 1 86 ? -5.398 4.104 21.455 1.00 75.50 86 ASN A N 1
ATOM 666 C CA . ASN A 1 86 ? -6.153 2.960 21.962 1.00 75.50 86 ASN A CA 1
ATOM 667 C C . ASN A 1 86 ? -5.255 1.702 21.989 1.00 75.50 86 ASN A C 1
ATOM 669 O O . ASN A 1 86 ? -5.156 0.990 20.985 1.00 75.50 86 ASN A O 1
ATOM 673 N N . PRO A 1 87 ? -4.597 1.415 23.130 1.00 79.94 87 PRO A N 1
ATOM 674 C CA . PRO A 1 87 ? -3.674 0.287 23.262 1.00 79.94 87 PRO A CA 1
ATOM 675 C C . PRO A 1 87 ? -4.306 -1.081 22.981 1.00 79.94 87 PRO A C 1
ATOM 677 O O . PRO A 1 87 ? -3.639 -1.949 22.417 1.00 79.94 87 PRO A O 1
ATOM 680 N N . ASP A 1 88 ? -5.584 -1.269 23.321 1.00 72.00 88 ASP A N 1
ATOM 681 C CA . ASP A 1 88 ? -6.305 -2.524 23.080 1.00 72.00 88 ASP A CA 1
ATOM 682 C C . ASP A 1 88 ? -6.556 -2.730 21.581 1.00 72.00 88 ASP A C 1
ATOM 684 O O . ASP A 1 88 ? -6.330 -3.819 21.045 1.00 72.00 88 ASP A O 1
ATOM 688 N N . LEU A 1 89 ? -6.929 -1.659 20.871 1.00 69.31 89 LEU A N 1
ATOM 689 C CA . LEU A 1 89 ? -7.034 -1.659 19.412 1.00 69.31 89 LEU A CA 1
ATOM 690 C C . LEU A 1 89 ? -5.673 -1.927 18.756 1.00 69.31 89 LEU A C 1
ATOM 692 O O . LEU A 1 89 ? -5.584 -2.758 17.855 1.00 69.31 89 LEU A O 1
ATOM 696 N N . ALA A 1 90 ? -4.598 -1.284 19.221 1.00 74.44 90 ALA A N 1
ATOM 697 C CA . ALA A 1 90 ? -3.249 -1.543 18.720 1.00 74.44 90 ALA A CA 1
ATOM 698 C C . ALA A 1 90 ? -2.831 -3.007 18.943 1.00 74.44 90 ALA A C 1
ATOM 700 O O . ALA A 1 90 ? -2.286 -3.650 18.041 1.00 74.44 90 ALA A O 1
ATOM 701 N N . ALA A 1 91 ? -3.120 -3.567 20.121 1.00 76.94 91 ALA A N 1
ATOM 702 C CA . ALA A 1 91 ? -2.831 -4.960 20.433 1.00 76.94 91 ALA A CA 1
ATOM 703 C C . ALA A 1 91 ? -3.580 -5.928 19.510 1.00 76.94 91 ALA A C 1
ATOM 705 O O . ALA A 1 91 ? -2.973 -6.890 19.038 1.00 76.94 91 ALA A O 1
ATOM 706 N N . ALA A 1 92 ? -4.846 -5.638 19.212 1.00 70.19 92 ALA A N 1
ATOM 707 C CA . ALA A 1 92 ? -5.679 -6.435 18.322 1.00 70.19 92 ALA A CA 1
ATOM 708 C C . ALA A 1 92 ? -5.303 -6.293 16.833 1.00 70.19 92 ALA A C 1
ATOM 710 O O . ALA A 1 92 ? -5.418 -7.259 16.079 1.00 70.19 92 ALA A O 1
ATOM 711 N N . LEU A 1 93 ? -4.819 -5.122 16.400 1.00 70.75 93 LEU A N 1
ATOM 712 C CA . LEU A 1 93 ? -4.414 -4.875 15.010 1.00 70.75 93 LEU A CA 1
ATOM 713 C C . LEU A 1 93 ? -3.060 -5.497 14.650 1.00 70.75 93 LEU A C 1
ATOM 715 O O . LEU A 1 93 ? -2.888 -5.946 13.519 1.00 70.75 93 LEU A O 1
ATOM 719 N N . ARG A 1 94 ? -2.100 -5.565 15.584 1.00 77.62 94 ARG A N 1
ATOM 720 C CA . ARG A 1 94 ? -0.733 -6.061 15.306 1.00 77.62 94 ARG A CA 1
ATOM 721 C C . ARG A 1 94 ? -0.685 -7.425 14.589 1.00 77.62 94 ARG A C 1
ATOM 723 O O . ARG A 1 94 ? 0.027 -7.521 13.590 1.00 77.62 94 ARG A O 1
ATOM 730 N N . PRO A 1 95 ? -1.408 -8.474 15.033 1.00 72.62 95 PRO A N 1
ATOM 731 C CA . PRO A 1 95 ? -1.398 -9.760 14.336 1.00 72.62 95 PRO A CA 1
ATOM 732 C C . PRO A 1 95 ? -1.996 -9.677 12.926 1.00 72.62 95 PRO A C 1
ATOM 734 O O . PRO A 1 95 ? -1.482 -10.309 12.004 1.00 72.62 95 PRO A O 1
ATOM 737 N N . ALA A 1 96 ? -3.053 -8.876 12.750 1.00 68.31 96 ALA A N 1
ATOM 738 C CA . ALA A 1 96 ? -3.716 -8.691 11.462 1.00 68.31 96 ALA A CA 1
ATOM 739 C C . ALA A 1 96 ? -2.804 -7.973 10.453 1.00 68.31 96 ALA A C 1
ATOM 741 O O . ALA A 1 96 ? -2.685 -8.420 9.316 1.00 68.31 96 ALA A O 1
ATOM 742 N N . GLU A 1 97 ? -2.091 -6.930 10.885 1.00 71.00 97 GLU A N 1
ATOM 743 C CA . GLU A 1 97 ? -1.075 -6.245 10.074 1.00 71.00 97 GLU A CA 1
ATOM 744 C C . GLU A 1 97 ? 0.053 -7.189 9.651 1.00 71.00 97 GLU A C 1
ATOM 746 O O . GLU A 1 97 ? 0.462 -7.198 8.490 1.00 71.00 97 GLU A O 1
ATOM 751 N N . GLY A 1 98 ? 0.529 -8.033 10.571 1.00 68.94 98 GLY A N 1
ATOM 752 C CA . GLY A 1 98 ? 1.560 -9.025 10.269 1.00 68.94 98 GLY A CA 1
ATOM 753 C C . GLY A 1 98 ? 1.116 -10.036 9.208 1.00 68.94 98 GLY A C 1
ATOM 754 O O . GLY A 1 98 ? 1.871 -10.324 8.276 1.00 68.94 98 GLY A O 1
ATOM 755 N N . ALA A 1 99 ? -0.111 -10.551 9.318 1.00 67.56 99 ALA A N 1
ATOM 756 C CA . ALA A 1 99 ? -0.682 -11.472 8.335 1.00 67.56 99 ALA A CA 1
ATOM 757 C C . ALA A 1 99 ? -0.900 -10.790 6.974 1.00 67.56 99 ALA A C 1
ATOM 759 O O . ALA A 1 99 ? -0.532 -11.344 5.935 1.00 67.56 99 ALA A O 1
ATOM 760 N N . LEU A 1 100 ? -1.434 -9.566 6.974 1.00 68.00 100 LEU A N 1
ATOM 761 C CA . LEU A 1 100 ? -1.665 -8.784 5.762 1.00 68.00 100 LEU A CA 1
ATOM 762 C C . LEU A 1 100 ? -0.352 -8.441 5.048 1.00 68.00 100 LEU A C 1
ATOM 764 O O . LEU A 1 100 ? -0.266 -8.580 3.830 1.00 68.00 100 LEU A O 1
ATOM 768 N N . GLY A 1 101 ? 0.689 -8.056 5.789 1.00 69.31 101 GLY A N 1
ATOM 769 C CA . GLY A 1 101 ? 2.014 -7.776 5.236 1.00 69.31 101 GLY A CA 1
ATOM 770 C C . GLY A 1 101 ? 2.632 -8.989 4.536 1.00 69.31 101 GLY A C 1
ATOM 771 O O . GLY A 1 101 ? 3.185 -8.856 3.444 1.00 69.31 101 GLY A O 1
ATOM 772 N N . GLN A 1 102 ? 2.485 -10.187 5.112 1.00 70.69 102 GLN A N 1
ATOM 773 C CA . GLN A 1 102 ? 2.953 -11.432 4.490 1.00 70.69 102 GLN A CA 1
ATOM 774 C C . GLN A 1 102 ? 2.202 -11.743 3.190 1.00 70.69 102 GLN A C 1
ATOM 776 O O . GLN A 1 102 ? 2.841 -12.020 2.172 1.00 70.69 102 GLN A O 1
ATOM 781 N N . ARG A 1 103 ? 0.865 -11.634 3.200 1.00 68.88 103 ARG A N 1
ATOM 782 C CA . ARG A 1 103 ? 0.030 -11.833 2.001 1.00 68.88 103 ARG A CA 1
ATOM 783 C C . ARG A 1 103 ? 0.370 -10.813 0.909 1.00 68.88 103 ARG A C 1
ATOM 785 O O . ARG A 1 103 ? 0.602 -11.196 -0.235 1.00 68.88 103 ARG A O 1
ATOM 792 N N . ASN A 1 104 ? 0.490 -9.533 1.268 1.00 72.00 104 ASN A N 1
ATOM 793 C CA . ASN A 1 104 ? 0.868 -8.468 0.337 1.00 72.00 104 ASN A CA 1
ATOM 794 C C . ASN A 1 104 ? 2.245 -8.707 -0.281 1.00 72.00 104 ASN A C 1
ATOM 796 O O . ASN A 1 104 ? 2.409 -8.494 -1.477 1.00 72.00 104 ASN A O 1
ATOM 800 N N . ARG A 1 105 ? 3.229 -9.178 0.494 1.00 75.25 105 ARG A N 1
ATOM 801 C CA . ARG A 1 105 ? 4.561 -9.468 -0.049 1.00 75.25 105 ARG A CA 1
ATOM 802 C C . ARG A 1 105 ? 4.519 -10.573 -1.102 1.00 75.25 105 ARG A C 1
ATOM 804 O O . ARG A 1 105 ? 5.106 -10.405 -2.164 1.00 75.25 105 ARG A O 1
ATOM 811 N N . ALA A 1 106 ? 3.789 -11.658 -0.841 1.00 79.62 106 ALA A N 1
ATOM 812 C CA . ALA A 1 106 ? 3.610 -12.731 -1.819 1.00 79.62 106 ALA A CA 1
ATOM 813 C C . ALA A 1 106 ? 2.909 -12.236 -3.097 1.00 79.62 106 ALA A C 1
ATOM 815 O O . ALA A 1 106 ? 3.303 -12.604 -4.201 1.00 79.62 106 ALA A O 1
ATOM 816 N N . ARG A 1 107 ? 1.912 -11.354 -2.957 1.00 79.12 107 ARG A N 1
ATOM 817 C CA . ARG A 1 107 ? 1.216 -10.729 -4.093 1.00 79.12 107 ARG A CA 1
ATOM 818 C C . ARG A 1 107 ? 2.108 -9.807 -4.904 1.00 79.12 107 ARG A C 1
ATOM 820 O O . ARG A 1 107 ? 2.061 -9.857 -6.122 1.00 79.12 107 ARG A O 1
ATOM 827 N N . ILE A 1 108 ? 2.927 -8.991 -4.247 1.00 83.69 108 ILE A N 1
ATOM 828 C CA . ILE A 1 108 ? 3.860 -8.087 -4.924 1.00 83.69 108 ILE A CA 1
ATOM 829 C C . ILE A 1 108 ? 4.890 -8.886 -5.730 1.00 83.69 108 ILE A C 1
ATOM 831 O O . ILE A 1 108 ? 5.174 -8.529 -6.866 1.00 83.69 108 ILE A O 1
ATOM 835 N N . VAL A 1 109 ? 5.395 -9.998 -5.187 1.00 88.38 109 VAL A N 1
ATOM 836 C CA . VAL A 1 109 ? 6.281 -10.906 -5.934 1.00 88.38 109 VAL A CA 1
ATOM 837 C C . VAL A 1 109 ? 5.582 -11.471 -7.172 1.00 88.38 109 VAL A C 1
ATOM 839 O O . VAL A 1 109 ? 6.155 -11.429 -8.253 1.00 88.38 109 VAL A O 1
ATOM 842 N N . ARG A 1 110 ? 4.331 -11.942 -7.050 1.00 86.69 110 ARG A N 1
ATOM 843 C CA . ARG A 1 110 ? 3.558 -12.427 -8.209 1.00 86.69 110 ARG A CA 1
ATOM 844 C C . ARG A 1 110 ? 3.304 -11.334 -9.243 1.00 86.69 110 ARG A C 1
ATOM 846 O O . ARG A 1 110 ? 3.499 -11.579 -10.424 1.00 86.69 110 ARG A O 1
ATOM 853 N N . LEU A 1 111 ? 2.910 -10.145 -8.789 1.00 86.56 111 LEU A N 1
ATOM 854 C CA . LEU A 1 111 ? 2.602 -8.998 -9.639 1.00 86.56 111 LEU A CA 1
ATOM 855 C C . LEU A 1 111 ? 3.798 -8.617 -10.511 1.00 86.56 111 LEU A C 1
ATOM 857 O O . LEU A 1 111 ? 3.662 -8.512 -11.720 1.00 86.56 111 LEU A O 1
ATOM 861 N N . PHE A 1 112 ? 4.967 -8.433 -9.901 1.00 89.81 112 PHE A N 1
ATOM 862 C CA . PHE A 1 112 ? 6.185 -8.088 -10.633 1.00 89.81 112 PHE A CA 1
ATOM 863 C C . PHE A 1 112 ? 6.790 -9.302 -11.364 1.00 89.81 112 PHE A C 1
ATOM 865 O O . PHE A 1 112 ? 7.619 -9.143 -12.247 1.00 89.81 112 PHE A O 1
ATOM 872 N N . GLY A 1 113 ? 6.402 -10.527 -11.019 1.00 90.00 113 GLY A N 1
ATOM 873 C CA . GLY A 1 113 ? 6.947 -11.732 -11.631 1.00 90.00 113 GLY A CA 1
ATOM 874 C C . GLY A 1 113 ? 8.398 -12.028 -11.234 1.00 90.00 113 GLY A C 1
ATOM 875 O O . GLY A 1 113 ? 9.143 -11.190 -10.719 1.00 90.00 113 GLY A O 1
ATOM 876 N N . GLU A 1 114 ? 8.816 -13.269 -11.491 1.00 89.31 114 GLU A N 1
ATOM 877 C CA . GLU A 1 114 ? 10.105 -13.798 -11.021 1.00 89.31 114 GLU A CA 1
ATOM 878 C C . GLU A 1 114 ? 11.310 -13.036 -11.594 1.00 89.31 114 GLU A C 1
ATOM 880 O O . GLU A 1 114 ? 12.315 -12.834 -10.909 1.00 89.31 114 GLU A O 1
ATOM 885 N N . ARG A 1 115 ? 11.185 -12.547 -12.836 1.00 88.88 115 ARG A N 1
ATOM 886 C CA . ARG A 1 115 ? 12.205 -11.731 -13.511 1.00 88.88 115 ARG A CA 1
ATOM 887 C C . ARG A 1 115 ? 12.657 -10.565 -12.633 1.00 88.88 115 ARG A C 1
ATOM 889 O O . ARG A 1 115 ? 13.855 -10.394 -12.435 1.00 88.88 115 ARG A O 1
ATOM 896 N N . TYR A 1 116 ? 11.712 -9.793 -12.101 1.00 91.50 116 TYR A N 1
ATOM 897 C CA . TYR A 1 116 ? 12.007 -8.635 -11.259 1.00 91.50 116 TYR A CA 1
ATOM 898 C C . TYR A 1 116 ? 12.206 -9.026 -9.795 1.00 91.50 116 TYR A C 1
ATOM 900 O O . TYR A 1 116 ? 13.088 -8.478 -9.136 1.00 91.50 116 TYR A O 1
ATOM 908 N N . ALA A 1 117 ? 11.434 -9.994 -9.293 1.00 91.00 117 ALA A N 1
ATOM 909 C CA . ALA A 1 117 ? 11.489 -10.412 -7.894 1.00 91.00 117 ALA A CA 1
ATOM 910 C C . ALA A 1 117 ? 12.835 -11.031 -7.480 1.00 91.00 117 ALA A C 1
ATOM 912 O O . ALA A 1 117 ? 13.214 -10.939 -6.312 1.00 91.00 117 ALA A O 1
ATOM 913 N N . SER A 1 118 ? 13.562 -11.630 -8.426 1.00 91.56 118 SER A N 1
ATOM 914 C CA . SER A 1 118 ? 14.894 -12.208 -8.209 1.00 91.56 118 SER A CA 1
ATOM 915 C C . SER A 1 118 ? 16.031 -11.177 -8.101 1.00 91.56 118 SER A C 1
ATOM 917 O O . SER A 1 118 ? 17.135 -11.526 -7.680 1.00 91.56 118 SER A O 1
ATOM 919 N N . HIS A 1 119 ? 15.790 -9.913 -8.465 1.00 94.50 119 HIS A N 1
ATOM 920 C CA . HIS A 1 119 ? 16.812 -8.866 -8.474 1.00 94.50 119 HIS A CA 1
ATOM 921 C C . HIS A 1 119 ? 17.187 -8.426 -7.047 1.00 94.50 119 HIS A C 1
ATOM 923 O O . HIS A 1 119 ? 16.313 -8.224 -6.203 1.00 94.50 119 HIS A O 1
ATOM 929 N N . GLU A 1 120 ? 18.476 -8.186 -6.775 1.00 94.44 120 GLU A N 1
ATOM 930 C CA . GLU A 1 120 ? 18.962 -7.841 -5.423 1.00 94.44 120 GLU A CA 1
ATOM 931 C C . GLU A 1 120 ? 18.307 -6.571 -4.849 1.00 94.44 120 GLU A C 1
ATOM 933 O O . GLU A 1 120 ? 17.959 -6.515 -3.672 1.00 94.44 120 GLU A O 1
ATOM 938 N N . GLY A 1 121 ? 18.054 -5.579 -5.708 1.00 94.50 121 GLY A N 1
ATOM 939 C CA . GLY A 1 121 ? 17.391 -4.322 -5.352 1.00 94.50 121 GLY A CA 1
ATOM 940 C C . GLY A 1 121 ? 15.864 -4.395 -5.213 1.00 94.50 121 GLY A C 1
ATOM 941 O O . GLY A 1 121 ? 15.244 -3.385 -4.883 1.00 94.50 121 GLY A O 1
ATOM 942 N N . PHE A 1 122 ? 15.229 -5.547 -5.467 1.00 94.12 122 PHE A N 1
ATOM 943 C CA . PHE A 1 122 ? 13.766 -5.655 -5.488 1.00 94.12 122 PHE A CA 1
ATOM 944 C C . PHE A 1 122 ? 13.135 -5.353 -4.124 1.00 94.12 122 PHE A C 1
ATOM 946 O O . PHE A 1 122 ? 12.183 -4.580 -4.032 1.00 94.12 122 PHE A O 1
ATOM 953 N N . ALA A 1 123 ? 13.681 -5.918 -3.045 1.00 91.38 123 ALA A N 1
ATOM 954 C CA . ALA A 1 123 ? 13.139 -5.717 -1.701 1.00 91.38 123 ALA A CA 1
ATOM 955 C C . ALA A 1 123 ? 13.178 -4.239 -1.267 1.00 91.38 123 ALA A C 1
ATOM 957 O O . ALA A 1 123 ? 12.208 -3.731 -0.689 1.00 91.38 123 ALA A O 1
ATOM 958 N N . ASP A 1 124 ? 14.267 -3.542 -1.597 1.00 94.00 124 ASP A N 1
ATOM 959 C CA . ASP A 1 124 ? 14.437 -2.118 -1.312 1.00 94.00 124 ASP A CA 1
ATOM 960 C C . ASP A 1 124 ? 13.509 -1.263 -2.176 1.00 94.00 124 ASP A C 1
ATOM 962 O O . ASP A 1 124 ? 12.861 -0.350 -1.660 1.00 94.00 124 ASP A O 1
ATOM 966 N N . LEU A 1 125 ? 13.363 -1.601 -3.463 1.00 94.81 125 LEU A N 1
ATOM 967 C CA . LEU A 1 125 ? 12.424 -0.936 -4.364 1.00 94.81 125 LEU A CA 1
ATOM 968 C C . LEU A 1 125 ? 10.989 -1.031 -3.839 1.00 94.81 125 LEU A C 1
ATOM 970 O O . LEU A 1 125 ? 10.304 -0.015 -3.728 1.00 94.81 125 LEU A O 1
ATOM 974 N N . ILE A 1 126 ? 10.529 -2.235 -3.493 1.00 92.50 126 ILE A N 1
ATOM 975 C CA . ILE A 1 126 ? 9.169 -2.442 -2.989 1.00 92.50 126 ILE A CA 1
ATOM 976 C C . ILE A 1 126 ? 8.949 -1.667 -1.693 1.00 92.50 126 ILE A C 1
ATOM 978 O O . ILE A 1 126 ? 7.914 -1.017 -1.538 1.00 92.50 126 ILE A O 1
ATOM 982 N N . SER A 1 127 ? 9.920 -1.691 -0.781 1.00 90.25 127 SER A N 1
ATOM 983 C CA . SER A 1 127 ? 9.840 -0.942 0.475 1.00 90.25 127 SER A CA 1
ATOM 984 C C . SER A 1 127 ? 9.755 0.566 0.223 1.00 90.25 127 SER A C 1
ATOM 986 O O . SER A 1 127 ? 8.915 1.249 0.813 1.00 90.25 127 SER A O 1
ATOM 988 N N . LEU A 1 128 ? 10.577 1.093 -0.685 1.00 94.69 128 LEU A N 1
ATOM 989 C CA . LEU A 1 128 ? 10.571 2.500 -1.078 1.00 94.69 128 LEU A CA 1
ATOM 990 C C . LEU A 1 128 ? 9.229 2.903 -1.705 1.00 94.69 128 LEU A C 1
ATOM 992 O O . LEU A 1 128 ? 8.598 3.856 -1.241 1.00 94.69 128 LEU A O 1
ATOM 996 N N . LEU A 1 129 ? 8.778 2.171 -2.730 1.00 92.94 129 LEU A N 1
ATOM 997 C CA . LEU A 1 129 ? 7.533 2.453 -3.444 1.00 92.94 129 LEU A CA 1
ATOM 998 C C . LEU A 1 129 ? 6.333 2.374 -2.506 1.00 92.94 129 LEU A C 1
ATOM 1000 O O . LEU A 1 129 ? 5.525 3.296 -2.485 1.00 92.94 129 LEU A O 1
ATOM 1004 N N . HIS A 1 130 ? 6.242 1.331 -1.679 1.00 88.94 130 HIS A N 1
ATOM 1005 C CA . HIS A 1 130 ? 5.136 1.163 -0.741 1.00 88.94 130 HIS A CA 1
ATOM 1006 C C . HIS A 1 130 ? 5.044 2.341 0.236 1.00 88.94 130 HIS A C 1
ATOM 1008 O O . HIS A 1 130 ? 3.960 2.884 0.454 1.00 88.94 130 HIS A O 1
ATOM 1014 N N . ASN A 1 131 ? 6.174 2.762 0.810 1.00 89.00 131 ASN A N 1
ATOM 1015 C CA . ASN A 1 131 ? 6.204 3.880 1.751 1.00 89.00 131 ASN A CA 1
ATOM 1016 C C . ASN A 1 131 ? 5.872 5.214 1.067 1.00 89.00 131 ASN A C 1
ATOM 1018 O O . ASN A 1 131 ? 5.076 5.990 1.600 1.00 89.00 131 ASN A O 1
ATOM 1022 N N . ALA A 1 132 ? 6.425 5.463 -0.123 1.00 92.62 132 ALA A N 1
ATOM 1023 C CA . ALA A 1 132 ? 6.149 6.673 -0.893 1.00 92.62 132 ALA A CA 1
ATOM 1024 C C . ALA A 1 132 ? 4.672 6.757 -1.310 1.00 92.62 132 ALA A C 1
ATOM 1026 O O . ALA A 1 132 ? 4.013 7.760 -1.042 1.00 92.62 132 ALA A O 1
ATOM 1027 N N . MET A 1 133 ? 4.134 5.685 -1.897 1.00 90.19 133 MET A N 1
ATOM 1028 C CA . MET A 1 133 ? 2.734 5.582 -2.308 1.00 90.19 133 MET A CA 1
ATOM 1029 C C . MET A 1 133 ? 1.791 5.754 -1.118 1.00 90.19 133 MET A C 1
ATOM 1031 O O . MET A 1 133 ? 0.878 6.570 -1.174 1.00 90.19 133 MET A O 1
ATOM 1035 N N . ARG A 1 134 ? 2.034 5.069 0.007 1.00 86.00 134 ARG A N 1
ATOM 1036 C CA . ARG A 1 134 ? 1.223 5.246 1.223 1.00 86.00 134 ARG A CA 1
ATOM 1037 C C . ARG A 1 134 ? 1.214 6.702 1.697 1.00 86.00 134 ARG A C 1
ATOM 1039 O O . ARG A 1 134 ? 0.160 7.204 2.084 1.00 86.00 134 ARG A O 1
ATOM 1046 N N . GLY A 1 135 ? 2.369 7.368 1.652 1.00 87.81 135 GLY A N 1
ATOM 1047 C CA . GLY A 1 135 ? 2.503 8.787 1.978 1.00 87.81 135 GLY A CA 1
ATOM 1048 C C . GLY A 1 135 ? 1.702 9.688 1.037 1.00 87.81 135 GLY A C 1
ATOM 1049 O O . GLY A 1 135 ? 0.946 10.534 1.504 1.00 87.81 135 GLY A O 1
ATOM 1050 N N . VAL A 1 136 ? 1.796 9.474 -0.276 1.00 90.56 136 VAL A N 1
ATOM 1051 C CA . VAL A 1 136 ? 1.021 10.227 -1.277 1.00 90.56 136 VAL A CA 1
ATOM 1052 C C . VAL A 1 136 ? -0.481 9.971 -1.119 1.00 90.56 136 VAL A C 1
ATOM 1054 O O . VAL A 1 136 ? -1.261 10.917 -1.038 1.00 90.56 136 VAL A O 1
ATOM 1057 N N . ALA A 1 137 ? -0.901 8.717 -0.962 1.00 85.50 137 ALA A N 1
ATOM 1058 C CA . ALA A 1 137 ? -2.305 8.351 -0.791 1.00 85.50 137 ALA A CA 1
ATOM 1059 C C . ALA A 1 137 ? -2.938 8.982 0.462 1.00 85.50 137 ALA A C 1
ATOM 1061 O O . ALA A 1 137 ? -4.121 9.328 0.454 1.00 85.50 137 ALA A O 1
ATOM 1062 N N . LEU A 1 138 ? -2.155 9.195 1.527 1.00 85.06 138 LEU A N 1
ATOM 1063 C CA . LEU A 1 138 ? -2.595 9.948 2.704 1.00 85.06 138 LEU A CA 1
ATOM 1064 C C . LEU A 1 138 ? -2.966 11.396 2.348 1.00 85.06 138 LEU A C 1
ATOM 1066 O O . LEU A 1 138 ? -3.958 11.916 2.858 1.00 85.06 138 LEU A O 1
ATOM 1070 N N . THR A 1 139 ? -2.223 12.036 1.443 1.00 85.44 139 THR A N 1
ATOM 1071 C CA . THR A 1 139 ? -2.530 13.401 0.980 1.00 85.44 139 THR A CA 1
ATOM 1072 C C . THR A 1 139 ? -3.818 13.475 0.155 1.00 85.44 139 THR A C 1
ATOM 1074 O O . THR A 1 139 ? -4.468 14.514 0.124 1.00 85.44 139 THR A O 1
ATOM 1077 N N . TYR A 1 140 ? -4.259 12.360 -0.433 1.00 82.69 140 TYR A N 1
ATOM 1078 C CA . TYR A 1 140 ? -5.534 12.258 -1.154 1.00 82.69 140 TYR A CA 1
ATOM 1079 C C . TYR A 1 140 ? -6.693 11.763 -0.283 1.00 82.69 140 TYR A C 1
ATOM 1081 O O . TYR A 1 140 ? -7.830 11.646 -0.742 1.00 82.69 140 TYR A O 1
ATOM 1089 N N . ALA A 1 141 ? -6.468 11.524 1.013 1.00 70.62 141 ALA A N 1
ATOM 1090 C CA . ALA A 1 141 ? -7.532 11.093 1.918 1.00 70.62 141 ALA A CA 1
ATOM 1091 C C . ALA A 1 141 ? -8.674 12.126 2.036 1.00 70.62 141 ALA A C 1
ATOM 1093 O O . ALA A 1 141 ? -9.814 11.749 2.321 1.00 70.62 141 ALA A O 1
ATOM 1094 N N . PHE A 1 142 ? -8.383 13.409 1.787 1.00 70.62 142 PHE A N 1
ATOM 1095 C CA . PHE A 1 142 ? -9.338 14.521 1.834 1.00 70.62 142 PHE A CA 1
ATOM 1096 C C . PHE A 1 142 ? -9.706 15.103 0.455 1.00 70.62 142 PHE A C 1
ATOM 1098 O O . PHE A 1 142 ? -10.608 15.936 0.381 1.00 70.62 142 PHE A O 1
ATOM 1105 N N . ALA A 1 143 ? -9.063 14.658 -0.628 1.00 67.94 143 ALA A N 1
ATOM 1106 C CA . ALA A 1 143 ? -9.336 15.094 -1.997 1.00 67.94 143 ALA A CA 1
ATOM 1107 C C . ALA A 1 143 ? -9.225 13.896 -2.946 1.00 67.94 143 ALA A C 1
ATOM 1109 O O . ALA A 1 143 ? -8.156 13.308 -3.079 1.00 67.94 143 ALA A O 1
ATOM 1110 N N . ALA A 1 144 ? -10.335 13.513 -3.585 1.00 66.31 144 ALA A N 1
ATOM 1111 C CA . ALA A 1 144 ? -10.339 12.385 -4.511 1.00 66.31 144 ALA A CA 1
ATOM 1112 C C . ALA A 1 144 ? -9.393 12.658 -5.691 1.00 66.31 144 ALA A C 1
ATOM 1114 O O . ALA A 1 144 ? -9.465 13.721 -6.308 1.00 66.31 144 ALA A O 1
ATOM 1115 N N . HIS A 1 145 ? -8.538 11.686 -5.997 1.00 71.69 145 HIS A N 1
ATOM 1116 C CA . HIS A 1 145 ? -7.626 11.719 -7.133 1.00 71.69 145 HIS A CA 1
ATOM 1117 C C . HIS A 1 145 ? -7.824 10.465 -7.985 1.00 71.69 145 HIS A C 1
ATOM 1119 O O . HIS A 1 145 ? -8.184 9.412 -7.450 1.00 71.69 145 HIS A O 1
ATOM 1125 N N . ASP A 1 146 ? -7.628 10.595 -9.295 1.00 78.12 146 ASP A N 1
ATOM 1126 C CA . ASP A 1 146 ? -7.636 9.457 -10.209 1.00 78.12 146 ASP A CA 1
ATOM 1127 C C . ASP A 1 146 ? -6.249 8.784 -10.177 1.00 78.12 146 ASP A C 1
ATOM 1129 O O . ASP A 1 146 ? -5.266 9.418 -10.575 1.00 78.12 146 ASP A O 1
ATOM 1133 N N . PRO A 1 147 ? -6.151 7.517 -9.721 1.00 73.00 147 PRO A N 1
ATOM 1134 C CA . PRO A 1 147 ? -4.888 6.791 -9.672 1.00 73.00 147 PRO A CA 1
ATOM 1135 C C . PRO A 1 147 ? -4.173 6.722 -11.023 1.00 73.00 147 PRO A C 1
ATOM 1137 O O . PRO A 1 147 ? -2.946 6.686 -11.054 1.00 73.00 147 PRO A O 1
ATOM 1140 N N . ALA A 1 148 ? -4.917 6.670 -12.133 1.00 76.44 148 ALA A N 1
ATOM 1141 C CA . ALA A 1 148 ? -4.350 6.479 -13.465 1.00 76.44 148 ALA A CA 1
ATOM 1142 C C . ALA A 1 148 ? -3.630 7.730 -13.989 1.00 76.44 148 ALA A C 1
ATOM 1144 O O . ALA A 1 148 ? -2.729 7.624 -14.822 1.00 76.44 148 ALA A O 1
ATOM 1145 N N . THR A 1 149 ? -4.002 8.910 -13.491 1.00 82.88 149 THR A N 1
ATOM 1146 C CA . THR A 1 149 ? -3.427 10.199 -13.904 1.00 82.88 149 THR A CA 1
ATOM 1147 C C . THR A 1 149 ? -2.477 10.788 -12.867 1.00 82.88 149 THR A C 1
ATOM 1149 O O . THR A 1 149 ? -2.160 11.976 -12.928 1.00 82.88 149 THR A O 1
ATOM 1152 N N . ASP A 1 150 ? -2.039 9.978 -11.903 1.00 89.31 150 ASP A N 1
ATOM 1153 C CA . ASP A 1 150 ? -1.242 10.457 -10.785 1.00 89.31 150 ASP A CA 1
ATOM 1154 C C . ASP A 1 150 ? 0.108 11.045 -11.245 1.00 89.31 150 ASP A C 1
ATOM 1156 O O . ASP A 1 150 ? 0.868 10.376 -11.961 1.00 89.31 150 ASP A O 1
ATOM 1160 N N . PRO A 1 151 ? 0.451 12.284 -10.838 1.00 91.62 151 PRO A N 1
ATOM 1161 C CA . PRO A 1 151 ? 1.666 12.955 -11.293 1.00 91.62 151 PRO A CA 1
ATOM 1162 C C . PRO A 1 151 ? 2.958 12.279 -10.809 1.00 91.62 151 PRO A C 1
ATOM 1164 O O . PRO A 1 151 ? 4.030 12.562 -11.350 1.00 91.62 151 PRO A O 1
ATOM 1167 N N . HIS A 1 152 ? 2.892 11.391 -9.813 1.00 94.25 152 HIS A N 1
ATOM 1168 C CA . HIS A 1 152 ? 4.040 10.663 -9.279 1.00 94.25 152 HIS A CA 1
ATOM 1169 C C . HIS A 1 152 ? 4.348 9.367 -10.043 1.00 94.25 152 HIS A C 1
ATOM 1171 O O . HIS A 1 152 ? 5.489 8.896 -9.975 1.00 94.25 152 HIS A O 1
ATOM 1177 N N . LEU A 1 153 ? 3.411 8.828 -10.837 1.00 94.12 153 LEU A N 1
ATOM 1178 C CA . LEU A 1 153 ? 3.627 7.602 -11.623 1.00 94.12 153 LEU A CA 1
ATOM 1179 C C . LEU A 1 153 ? 4.885 7.659 -12.512 1.00 94.12 153 LEU A C 1
ATOM 1181 O O . LEU A 1 153 ? 5.691 6.726 -12.443 1.00 94.12 153 LEU A O 1
ATOM 1185 N N . PRO A 1 154 ? 5.148 8.735 -13.289 1.00 95.62 154 PRO A N 1
ATOM 1186 C CA . PRO A 1 154 ? 6.371 8.827 -14.090 1.00 95.62 154 PRO A CA 1
ATOM 1187 C C . PRO A 1 154 ? 7.663 8.802 -13.261 1.00 95.62 154 PRO A C 1
ATOM 1189 O O . PRO A 1 154 ? 8.711 8.386 -13.760 1.00 95.62 154 PRO A O 1
ATOM 1192 N N . ALA A 1 155 ? 7.624 9.272 -12.011 1.00 96.44 155 ALA A N 1
ATOM 1193 C CA . ALA A 1 155 ? 8.777 9.245 -11.118 1.00 96.44 155 ALA A CA 1
ATOM 1194 C C . ALA A 1 155 ? 9.002 7.837 -10.551 1.00 96.44 155 ALA A C 1
ATOM 1196 O O . ALA A 1 155 ? 10.121 7.333 -10.620 1.00 96.44 155 ALA A O 1
ATOM 1197 N N . TRP A 1 156 ? 7.950 7.177 -10.061 1.00 97.00 156 TRP A N 1
ATOM 1198 C CA . TRP A 1 156 ? 8.039 5.815 -9.525 1.00 97.00 156 TRP A CA 1
ATOM 1199 C C . TRP A 1 156 ? 8.499 4.797 -10.566 1.00 97.00 156 TRP A C 1
ATOM 1201 O O . TRP A 1 156 ? 9.392 4.004 -10.283 1.00 97.00 156 TRP A O 1
ATOM 1211 N N . ARG A 1 157 ? 7.968 4.877 -11.790 1.00 96.06 157 ARG A N 1
ATOM 1212 C CA . ARG A 1 157 ? 8.383 4.036 -12.925 1.00 96.06 157 ARG A CA 1
ATOM 1213 C C . ARG A 1 157 ? 9.873 4.183 -13.243 1.00 96.06 157 ARG A C 1
ATOM 1215 O O . ARG A 1 157 ? 10.596 3.203 -13.375 1.00 96.06 157 ARG A O 1
ATOM 1222 N N . ARG A 1 158 ? 10.372 5.423 -13.265 1.00 96.38 158 ARG A N 1
ATOM 1223 C CA . ARG A 1 158 ? 11.799 5.717 -13.486 1.00 96.38 158 ARG A CA 1
ATOM 1224 C C . ARG A 1 158 ? 12.689 5.185 -12.364 1.00 96.38 158 ARG A C 1
ATOM 1226 O O . ARG A 1 158 ? 13.775 4.689 -12.642 1.00 96.38 158 ARG A O 1
ATOM 1233 N N . ILE A 1 159 ? 12.243 5.300 -11.112 1.00 96.31 159 ILE A N 1
ATOM 1234 C CA . ILE A 1 159 ? 12.959 4.752 -9.955 1.00 96.31 159 ILE A CA 1
ATOM 1235 C C . ILE A 1 159 ? 13.030 3.225 -10.057 1.00 96.31 159 ILE A C 1
ATOM 1237 O O . ILE A 1 159 ? 14.114 2.672 -9.909 1.00 96.31 159 ILE A O 1
ATOM 1241 N N . ALA A 1 160 ? 11.912 2.562 -10.371 1.00 95.69 160 ALA A N 1
ATOM 1242 C CA . ALA A 1 160 ? 11.868 1.113 -10.556 1.00 95.69 160 ALA A CA 1
ATOM 1243 C C . ALA A 1 160 ? 12.857 0.654 -11.634 1.00 95.69 160 ALA A C 1
ATOM 1245 O O . ALA A 1 160 ? 13.729 -0.167 -11.363 1.00 95.69 160 ALA A O 1
ATOM 1246 N N . ARG A 1 161 ? 12.794 1.275 -12.814 1.00 94.94 161 ARG A N 1
ATOM 1247 C CA . ARG A 1 161 ? 13.730 1.050 -13.921 1.00 94.94 161 ARG A CA 1
ATOM 1248 C C . ARG A 1 161 ? 15.194 1.225 -13.522 1.00 94.94 161 ARG A C 1
ATOM 1250 O O . ARG A 1 161 ? 16.014 0.344 -13.761 1.00 94.94 161 ARG A O 1
ATOM 1257 N N . SER A 1 162 ? 15.517 2.323 -12.838 1.00 94.50 162 SER A N 1
ATOM 1258 C CA . SER A 1 162 ? 16.884 2.599 -12.388 1.00 94.50 162 SER A CA 1
ATOM 1259 C C . SER A 1 162 ? 17.394 1.599 -11.349 1.00 94.50 162 SER A C 1
ATOM 1261 O O . SER A 1 162 ? 18.585 1.305 -11.348 1.00 94.50 162 SER A O 1
A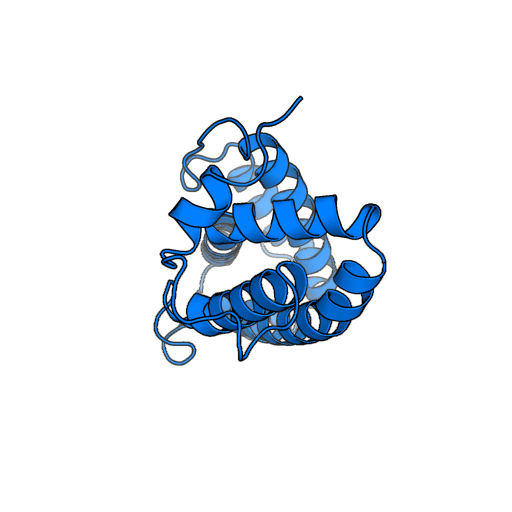TOM 1263 N N . MET A 1 163 ? 16.535 1.116 -10.446 1.00 94.88 163 MET A N 1
ATOM 1264 C CA . MET A 1 163 ? 16.930 0.181 -9.384 1.00 94.88 163 MET A CA 1
ATOM 1265 C C . MET A 1 163 ? 17.048 -1.265 -9.871 1.00 94.88 163 MET A C 1
ATOM 1267 O O . MET A 1 163 ? 17.798 -2.029 -9.270 1.00 94.88 163 MET A O 1
ATOM 1271 N N . LEU A 1 164 ? 16.318 -1.638 -10.926 1.00 92.81 164 LEU A N 1
ATOM 1272 C CA . LEU A 1 164 ? 16.329 -2.991 -11.498 1.00 92.81 164 LEU A CA 1
ATOM 1273 C C . LEU A 1 164 ? 17.158 -3.106 -12.790 1.00 92.81 164 LEU A C 1
ATOM 1275 O O . LEU A 1 164 ? 17.166 -4.157 -13.421 1.00 92.81 164 LEU A O 1
ATOM 1279 N N . GLY A 1 165 ? 17.855 -2.037 -13.189 1.00 81.19 165 GLY A N 1
ATOM 1280 C CA . GLY A 1 165 ? 18.775 -2.052 -14.329 1.00 81.19 165 GLY A CA 1
ATOM 1281 C C . GLY A 1 165 ? 18.110 -2.027 -15.710 1.00 81.19 165 GLY A C 1
ATOM 1282 O O . GLY A 1 165 ? 18.763 -2.356 -16.698 1.00 81.19 165 GLY A O 1
ATOM 1283 N N . GLU A 1 166 ? 16.847 -1.612 -15.809 1.00 66.81 166 GLU A N 1
ATOM 1284 C CA . GLU A 1 166 ? 16.127 -1.473 -17.082 1.00 66.81 166 GLU A CA 1
ATOM 1285 C C . GLU A 1 166 ? 16.125 -0.001 -17.506 1.00 66.81 166 GLU A C 1
ATOM 1287 O O . GLU A 1 166 ? 15.221 0.746 -17.149 1.00 66.81 166 GLU A O 1
ATOM 1292 N N . SER A 1 167 ? 17.184 0.461 -18.180 1.00 51.66 167 SER A N 1
ATOM 1293 C CA . SER A 1 167 ? 17.297 1.857 -18.657 1.00 51.66 167 SER A CA 1
ATOM 1294 C C . SER A 1 167 ? 16.678 2.070 -20.031 1.00 51.66 167 SER A C 1
ATOM 1296 O O . SER A 1 167 ? 16.961 1.245 -20.926 1.00 51.66 167 SER A O 1
#